Protein AF-A0A8S0FYF7-F1 (afdb_monomer_lite)

Organism: Escherichia coli (NCBI:txid562)

Foldseek 3Di:
DLQVVLLVLLVVCLVVVPQLLCLQVPDPPDDQDPVSVVNVVSLVVNLVVLLVVLVCVVVVNDDLVVCCVVCVVVLLVSCVSCVSNQVSVCVNVVHPCRSVSSVVSNVVCVVPDDDDPPPPPD

Sequence (122 aa):
MQYIESLHTLKQVHRSGKSFRSYVFPCDGCIITDEEMAERRKFQYILNFYERVAVSIREGIYDEKMIKRTSYTTVVETYDIAEPLIKAIRESINSDTTYQEFEWLVRRWKANPLRKNESEFK

Structure (mmCIF, N/CA/C/O backbone):
data_AF-A0A8S0FYF7-F1
#
_entry.id   AF-A0A8S0FYF7-F1
#
loop_
_atom_site.group_PDB
_atom_site.id
_atom_site.type_symbol
_atom_site.label_atom_id
_atom_site.label_alt_id
_atom_site.label_comp_id
_atom_site.label_asym_id
_atom_site.label_entity_id
_atom_site.label_seq_id
_atom_site.pdbx_PDB_ins_code
_atom_site.Cartn_x
_atom_site.Cartn_y
_atom_site.Cartn_z
_atom_site.occupancy
_atom_site.B_iso_or_equiv
_atom_site.auth_seq_id
_atom_site.auth_comp_id
_atom_site.auth_asym_id
_atom_site.auth_atom_id
_atom_site.pdbx_PDB_model_num
ATOM 1 N N . MET A 1 1 ? 7.385 17.029 1.580 1.00 69.12 1 MET A N 1
ATOM 2 C CA . MET A 1 1 ? 7.137 16.725 0.153 1.00 69.12 1 MET A CA 1
ATOM 3 C C . MET A 1 1 ? 7.182 15.225 -0.165 1.00 69.12 1 MET A C 1
ATOM 5 O O . MET A 1 1 ? 6.257 14.759 -0.814 1.00 69.12 1 MET A O 1
ATOM 9 N N . GLN A 1 2 ? 8.134 14.446 0.375 1.00 88.81 2 GLN A N 1
ATOM 10 C CA . GLN A 1 2 ? 8.330 13.018 0.034 1.00 88.81 2 GLN A CA 1
ATOM 11 C C . GLN A 1 2 ? 7.095 12.100 0.137 1.00 88.81 2 GLN A C 1
ATOM 13 O O . GLN A 1 2 ? 6.918 11.239 -0.720 1.00 88.81 2 GLN A O 1
ATOM 18 N N . TYR A 1 3 ? 6.225 12.266 1.143 1.00 93.50 3 TYR A N 1
ATOM 19 C CA . TYR A 1 3 ? 5.015 11.438 1.276 1.00 93.50 3 TYR A CA 1
ATOM 20 C C . TYR A 1 3 ? 4.036 11.630 0.110 1.00 93.50 3 TYR A C 1
ATOM 22 O O . TYR A 1 3 ? 3.641 10.658 -0.529 1.00 93.50 3 TYR A O 1
ATOM 30 N N . ILE A 1 4 ? 3.679 12.884 -0.190 1.00 94.69 4 ILE A N 1
ATOM 31 C CA . ILE A 1 4 ? 2.719 13.213 -1.253 1.00 94.69 4 ILE A CA 1
ATOM 32 C C . ILE A 1 4 ? 3.284 12.791 -2.609 1.00 94.69 4 ILE A C 1
ATOM 34 O O . ILE A 1 4 ? 2.576 12.177 -3.400 1.00 94.69 4 ILE A O 1
ATOM 38 N N . GLU A 1 5 ? 4.569 13.057 -2.851 1.00 96.50 5 GLU A N 1
ATOM 39 C CA . GLU A 1 5 ? 5.252 12.636 -4.076 1.00 96.50 5 GLU A CA 1
ATOM 40 C C . GLU A 1 5 ? 5.269 11.115 -4.233 1.00 96.50 5 GLU A C 1
ATOM 42 O O . GLU A 1 5 ? 4.996 10.612 -5.318 1.00 96.50 5 GLU A O 1
ATOM 47 N N . SER A 1 6 ? 5.544 10.370 -3.158 1.00 97.00 6 SER A N 1
ATOM 48 C CA . SER A 1 6 ? 5.584 8.906 -3.210 1.00 97.00 6 SER A CA 1
ATOM 49 C C . SER A 1 6 ? 4.209 8.306 -3.485 1.00 97.00 6 SER A C 1
ATOM 51 O O . SER A 1 6 ? 4.077 7.418 -4.327 1.00 97.00 6 SER A O 1
ATOM 53 N N . LEU A 1 7 ? 3.176 8.836 -2.826 1.00 96.38 7 LEU A N 1
ATOM 54 C CA . LEU A 1 7 ? 1.791 8.445 -3.067 1.00 96.38 7 LEU A CA 1
ATOM 55 C C . LEU A 1 7 ? 1.362 8.776 -4.504 1.00 96.38 7 LEU A C 1
ATOM 57 O O . LEU A 1 7 ? 0.726 7.957 -5.166 1.00 96.38 7 LEU A O 1
ATOM 61 N N . HIS A 1 8 ? 1.732 9.959 -5.001 1.00 97.00 8 HIS A N 1
ATOM 62 C CA . HIS A 1 8 ? 1.447 10.367 -6.372 1.00 97.00 8 HIS A CA 1
ATOM 63 C C . HIS A 1 8 ? 2.130 9.442 -7.383 1.00 97.00 8 HIS A C 1
ATOM 65 O O . HIS A 1 8 ? 1.466 8.952 -8.291 1.00 97.00 8 HIS A O 1
ATOM 71 N N . THR A 1 9 ? 3.420 9.145 -7.202 1.00 97.75 9 THR A N 1
ATOM 72 C CA . THR A 1 9 ? 4.163 8.234 -8.082 1.0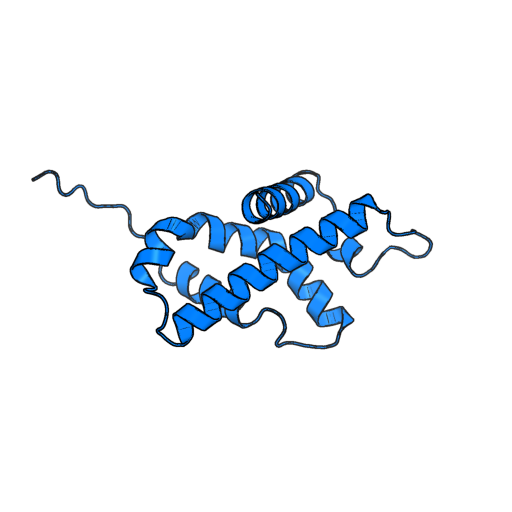0 97.75 9 THR A CA 1
ATOM 73 C C . THR A 1 9 ? 3.551 6.831 -8.090 1.00 97.75 9 THR A C 1
ATOM 75 O O . THR A 1 9 ? 3.351 6.277 -9.168 1.00 97.75 9 THR A O 1
ATOM 78 N N . LEU A 1 10 ? 3.157 6.280 -6.934 1.00 97.56 10 LEU A N 1
ATOM 79 C CA . LEU A 1 10 ? 2.460 4.988 -6.871 1.00 97.56 10 LEU A CA 1
ATOM 80 C C . LEU A 1 10 ? 1.173 4.992 -7.711 1.00 97.56 10 LEU A C 1
ATOM 82 O O . LEU A 1 10 ? 0.964 4.111 -8.545 1.00 97.56 10 LEU A O 1
ATOM 86 N N . LYS A 1 11 ? 0.325 6.012 -7.534 1.00 97.12 11 LYS A N 1
ATOM 87 C CA . LYS A 1 11 ? -0.930 6.141 -8.289 1.00 97.12 11 LYS A CA 1
ATOM 88 C C . LYS A 1 11 ? -0.689 6.381 -9.780 1.00 97.12 11 LYS A C 1
ATOM 90 O O . LYS A 1 11 ? -1.443 5.873 -10.603 1.00 97.12 11 LYS A O 1
ATOM 95 N N . GLN A 1 12 ? 0.337 7.149 -10.135 1.00 97.19 12 GLN A N 1
ATOM 96 C CA . GLN A 1 12 ? 0.698 7.434 -11.522 1.00 97.19 12 GLN A CA 1
ATOM 97 C C . GLN A 1 12 ? 1.145 6.165 -12.256 1.00 97.19 12 GLN A C 1
ATOM 99 O O . GLN A 1 12 ? 0.653 5.904 -13.350 1.00 97.19 12 GLN A O 1
ATOM 104 N N . VAL A 1 13 ? 2.007 5.352 -11.639 1.00 96.75 13 VAL A N 1
ATOM 105 C CA . VAL A 1 13 ? 2.460 4.075 -12.215 1.00 96.75 13 VAL A CA 1
ATOM 106 C C . VAL A 1 13 ? 1.314 3.074 -12.328 1.00 96.75 13 VAL A C 1
ATOM 108 O O . VAL A 1 13 ? 1.178 2.405 -13.346 1.00 96.75 13 VAL A O 1
ATOM 111 N N . HIS A 1 14 ? 0.420 3.023 -11.341 1.00 96.62 14 HIS A N 1
ATOM 112 C CA . HIS A 1 14 ? -0.786 2.205 -11.452 1.00 96.62 14 HIS A CA 1
ATOM 113 C C . HIS A 1 14 ? -1.666 2.619 -12.642 1.00 96.62 14 HIS A C 1
ATOM 115 O O . HIS A 1 14 ? -2.105 1.775 -13.421 1.00 96.62 14 HIS A O 1
ATOM 121 N N . ARG A 1 15 ? -1.888 3.927 -12.819 1.00 96.50 15 ARG A N 1
ATOM 122 C CA . ARG A 1 15 ? -2.700 4.475 -13.918 1.00 96.50 15 ARG A CA 1
ATOM 123 C C . ARG A 1 15 ? -2.070 4.289 -15.294 1.00 96.50 15 ARG A C 1
ATOM 125 O O . ARG A 1 15 ? -2.810 4.225 -16.269 1.00 96.50 15 ARG A O 1
ATOM 132 N N . SER A 1 16 ? -0.742 4.206 -15.391 1.00 95.94 16 SER A N 1
ATOM 133 C CA . SER A 1 16 ? -0.073 3.935 -16.669 1.00 95.94 16 SER A CA 1
ATOM 134 C C . SER A 1 16 ? -0.241 2.484 -17.133 1.00 95.94 16 SER A C 1
ATOM 136 O O . SER A 1 16 ? 0.115 2.166 -18.264 1.00 95.94 16 SER A O 1
ATOM 138 N N . GLY A 1 17 ? -0.777 1.599 -16.281 1.00 94.19 17 GLY A N 1
ATOM 139 C CA . GLY A 1 17 ? -0.925 0.172 -16.568 1.00 94.19 17 GLY A CA 1
ATOM 140 C C . GLY A 1 17 ? 0.387 -0.609 -16.466 1.00 94.19 17 GLY A C 1
ATOM 141 O O . GLY A 1 17 ? 0.416 -1.806 -16.753 1.00 94.19 17 GLY A O 1
ATOM 142 N N . LYS A 1 18 ? 1.480 0.042 -16.046 1.00 92.75 18 LYS A N 1
ATOM 143 C CA . LYS A 1 18 ? 2.768 -0.618 -15.855 1.00 92.75 18 LYS A CA 1
ATOM 144 C C . LYS A 1 18 ? 2.678 -1.611 -14.699 1.00 92.75 18 LYS A C 1
ATOM 146 O O . LYS A 1 18 ? 2.201 -1.297 -13.610 1.00 92.75 18 LYS A O 1
ATOM 151 N N . SER A 1 19 ? 3.155 -2.829 -14.937 1.00 92.62 19 SER A N 1
ATOM 152 C CA . SER A 1 19 ? 3.104 -3.894 -13.939 1.00 92.62 19 SER A CA 1
ATOM 153 C C . SER A 1 19 ? 4.031 -3.591 -12.766 1.00 92.62 19 SER A C 1
ATOM 155 O O . SER A 1 19 ? 5.242 -3.490 -12.935 1.00 92.62 19 SER A O 1
ATOM 157 N N . PHE A 1 20 ? 3.497 -3.553 -11.545 1.00 94.56 20 PHE A N 1
ATOM 158 C CA . PHE A 1 20 ? 4.337 -3.467 -10.348 1.00 94.56 20 PHE A CA 1
ATOM 159 C C . PHE A 1 20 ? 5.307 -4.645 -10.214 1.00 94.56 20 PHE A C 1
ATOM 161 O O . PHE A 1 20 ? 6.399 -4.489 -9.672 1.00 94.56 20 PHE A O 1
ATOM 168 N N . ARG A 1 21 ? 4.950 -5.816 -10.752 1.00 93.38 21 ARG A N 1
ATOM 169 C CA . ARG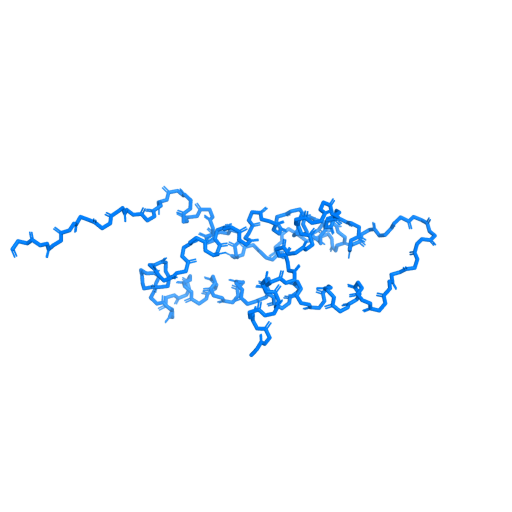 A 1 21 ? 5.811 -7.001 -10.717 1.00 93.38 21 ARG A CA 1
ATOM 170 C C . ARG A 1 21 ? 7.117 -6.789 -11.490 1.00 93.38 21 ARG A C 1
ATOM 172 O O . ARG A 1 21 ? 8.142 -7.311 -11.058 1.00 93.38 21 ARG A O 1
ATOM 179 N N . SER A 1 22 ? 7.123 -5.982 -12.558 1.00 92.06 22 SER A N 1
ATOM 180 C CA . SER A 1 22 ? 8.349 -5.695 -13.324 1.00 92.06 22 SER A CA 1
ATOM 181 C C . SER A 1 22 ? 9.364 -4.858 -12.534 1.00 92.06 22 SER A C 1
ATOM 183 O O . SER A 1 22 ? 10.549 -4.843 -12.857 1.00 92.06 22 SER A O 1
ATOM 185 N N . TYR A 1 23 ? 8.927 -4.198 -11.453 1.00 91.94 23 TYR A N 1
ATOM 186 C CA . TYR A 1 23 ? 9.814 -3.524 -10.503 1.00 91.94 23 TYR A CA 1
ATOM 187 C C . TYR A 1 23 ? 10.497 -4.481 -9.518 1.00 91.94 23 TYR A C 1
ATOM 189 O O . TYR A 1 23 ? 11.289 -4.040 -8.692 1.00 91.94 23 TYR A O 1
ATOM 197 N N . VAL A 1 24 ? 10.211 -5.777 -9.567 1.00 92.25 24 VAL A N 1
ATOM 198 C CA . VAL A 1 24 ? 10.884 -6.780 -8.731 1.00 92.25 24 VAL A CA 1
ATOM 199 C C . VAL A 1 24 ? 11.556 -7.820 -9.614 1.00 92.25 24 VAL A C 1
ATOM 201 O O . VAL A 1 24 ? 12.730 -8.119 -9.424 1.00 92.25 24 VAL A O 1
ATOM 204 N N . PHE A 1 25 ? 10.835 -8.280 -10.632 1.00 90.50 25 PHE A N 1
ATOM 205 C CA . PHE A 1 25 ? 11.291 -9.243 -11.623 1.00 90.50 25 PHE A CA 1
ATOM 206 C C . PHE A 1 25 ? 11.343 -8.550 -12.992 1.00 90.50 25 PHE A C 1
ATOM 208 O O . PHE A 1 25 ? 10.355 -8.592 -13.731 1.00 90.50 25 PHE A O 1
ATOM 215 N N . PRO A 1 26 ? 12.431 -7.825 -13.314 1.00 83.19 26 PRO A N 1
ATOM 216 C CA . PRO A 1 26 ? 12.587 -7.248 -14.645 1.00 83.19 26 PRO A CA 1
ATOM 217 C C . PRO A 1 26 ? 12.626 -8.374 -15.689 1.00 83.19 26 PRO A C 1
ATOM 219 O O . PRO A 1 26 ? 13.155 -9.449 -15.415 1.00 83.19 26 PRO A O 1
ATOM 222 N N . CYS A 1 27 ? 12.050 -8.141 -16.873 1.00 78.25 27 CYS A N 1
ATOM 223 C CA . CYS A 1 27 ? 12.131 -9.099 -17.976 1.00 78.25 27 CYS A CA 1
ATOM 224 C C . CYS A 1 27 ? 13.599 -9.368 -18.338 1.00 78.25 27 CYS A C 1
ATOM 226 O O . CYS A 1 27 ? 14.422 -8.451 -18.273 1.00 78.25 27 CYS A O 1
ATOM 228 N N . ASP A 1 28 ? 13.915 -10.598 -18.747 1.00 65.19 28 ASP A N 1
ATOM 229 C CA . ASP A 1 28 ? 15.277 -10.984 -19.118 1.00 65.19 28 ASP A CA 1
ATOM 230 C C . ASP A 1 28 ? 15.852 -10.026 -20.174 1.00 65.19 28 ASP A C 1
ATOM 232 O O . ASP A 1 28 ? 15.288 -9.840 -21.253 1.00 65.19 28 ASP A O 1
ATOM 236 N N . GLY A 1 29 ? 16.973 -9.382 -19.834 1.00 66.56 29 GLY A N 1
ATOM 237 C CA . GLY A 1 29 ? 17.656 -8.403 -20.685 1.00 66.56 29 GLY A CA 1
ATOM 238 C C . GLY A 1 29 ? 17.212 -6.942 -20.519 1.00 66.56 29 GLY A C 1
ATOM 239 O O . GLY A 1 29 ? 17.851 -6.060 -21.092 1.00 66.56 29 GLY A O 1
ATOM 240 N N . CYS A 1 30 ? 16.180 -6.643 -19.723 1.00 72.31 30 CYS A N 1
ATOM 241 C CA . CYS A 1 30 ? 15.796 -5.264 -19.413 1.00 72.31 30 CYS A CA 1
ATOM 242 C C . CYS A 1 30 ? 16.649 -4.687 -18.273 1.00 72.31 30 CYS A C 1
ATOM 244 O O . CYS A 1 30 ? 16.634 -5.180 -17.145 1.00 72.31 30 CYS A O 1
ATOM 246 N N . ILE A 1 31 ? 17.357 -3.595 -18.561 1.00 78.81 31 ILE A N 1
ATOM 247 C CA . ILE A 1 31 ? 18.065 -2.803 -17.553 1.00 78.81 31 ILE A CA 1
ATOM 248 C C . ILE A 1 31 ? 17.040 -1.918 -16.840 1.00 78.81 31 ILE A C 1
ATOM 250 O O . ILE A 1 31 ? 16.289 -1.196 -17.493 1.00 78.81 31 ILE A O 1
ATOM 254 N N . ILE A 1 32 ? 17.025 -1.970 -15.507 1.00 84.00 32 ILE A N 1
ATOM 255 C CA . ILE A 1 32 ? 16.211 -1.066 -14.688 1.00 84.00 32 ILE A CA 1
ATOM 256 C C . ILE A 1 32 ? 16.746 0.352 -14.882 1.00 84.00 32 ILE A C 1
ATOM 258 O O . ILE A 1 32 ? 17.930 0.594 -14.647 1.00 84.00 32 ILE A O 1
ATOM 262 N N . THR A 1 33 ? 15.892 1.282 -15.297 1.00 90.62 33 THR A N 1
ATOM 263 C CA . THR A 1 33 ? 16.314 2.671 -15.524 1.00 90.62 33 THR A CA 1
ATOM 264 C C . THR A 1 33 ? 16.496 3.431 -14.205 1.00 90.62 33 THR A C 1
ATOM 266 O O . THR A 1 33 ? 15.925 3.065 -13.174 1.00 90.62 33 THR A O 1
ATOM 269 N N . ASP A 1 34 ? 17.244 4.539 -14.225 1.00 92.50 34 ASP A N 1
ATOM 270 C CA . ASP A 1 34 ? 17.379 5.422 -13.053 1.00 92.50 34 ASP A CA 1
ATOM 271 C C . ASP A 1 34 ? 16.021 5.953 -12.565 1.00 92.50 34 ASP A C 1
ATOM 273 O O . ASP A 1 34 ? 15.787 6.090 -11.360 1.00 92.50 34 ASP A O 1
ATOM 277 N N . GLU A 1 35 ? 15.099 6.205 -13.497 1.00 92.25 35 GLU A N 1
ATOM 278 C CA . GLU A 1 35 ? 13.724 6.595 -13.191 1.00 92.25 35 GLU A CA 1
ATOM 279 C C . GLU A 1 35 ? 12.997 5.480 -12.435 1.00 92.25 35 GLU A C 1
ATOM 281 O O . GLU A 1 35 ? 12.450 5.720 -11.359 1.00 92.25 35 GLU A O 1
ATOM 286 N N . GLU A 1 36 ? 13.069 4.240 -12.921 1.00 92.75 36 GLU A N 1
ATOM 287 C CA . GLU A 1 36 ? 12.461 3.094 -12.247 1.00 92.75 36 GLU A CA 1
ATOM 288 C C . GLU A 1 36 ? 13.070 2.850 -10.868 1.00 92.75 36 GLU A C 1
ATOM 290 O O . GLU A 1 36 ? 12.354 2.521 -9.922 1.00 92.75 36 GLU A O 1
ATOM 295 N N . MET A 1 37 ? 14.381 3.038 -10.712 1.00 92.81 37 MET A N 1
ATOM 296 C CA . MET A 1 37 ? 15.031 2.978 -9.404 1.00 92.81 37 MET A CA 1
ATOM 297 C C . MET A 1 37 ? 14.501 4.063 -8.459 1.00 92.81 37 MET A C 1
ATOM 299 O O . MET A 1 37 ? 14.269 3.789 -7.276 1.00 92.81 37 MET A O 1
ATOM 303 N N . ALA A 1 38 ? 14.285 5.282 -8.954 1.00 95.31 38 ALA A N 1
ATOM 304 C CA . ALA A 1 38 ? 13.710 6.368 -8.168 1.00 95.31 38 ALA A CA 1
ATOM 305 C C . ALA A 1 38 ? 12.249 6.080 -7.774 1.00 95.31 38 ALA A C 1
ATOM 307 O O . ALA A 1 38 ? 11.864 6.309 -6.624 1.00 95.31 38 ALA A O 1
ATOM 308 N N . GLU A 1 39 ? 11.449 5.522 -8.684 1.00 96.12 39 GLU A N 1
ATOM 309 C CA . GLU A 1 39 ? 10.083 5.066 -8.411 1.00 96.12 39 GLU A CA 1
ATOM 310 C C . GLU A 1 39 ? 10.060 3.961 -7.346 1.00 96.12 39 GLU A C 1
ATOM 312 O O . GLU A 1 39 ? 9.308 4.067 -6.375 1.00 96.12 39 GLU A O 1
ATOM 317 N N . ARG A 1 40 ? 10.950 2.959 -7.436 1.00 95.19 40 ARG A N 1
ATOM 318 C CA . ARG A 1 40 ? 11.079 1.894 -6.418 1.00 95.19 40 ARG A CA 1
ATOM 319 C C . ARG A 1 40 ? 11.330 2.457 -5.026 1.00 95.19 40 ARG A C 1
ATOM 321 O O . ARG A 1 40 ? 10.691 2.022 -4.070 1.00 95.19 40 ARG A O 1
ATOM 328 N N . ARG A 1 41 ? 12.226 3.442 -4.897 1.00 96.25 41 ARG A N 1
ATOM 329 C CA . ARG A 1 41 ? 12.515 4.088 -3.603 1.00 96.25 41 ARG A CA 1
ATOM 330 C C . ARG A 1 41 ? 11.281 4.782 -3.030 1.00 96.25 41 ARG A C 1
ATOM 332 O O . ARG A 1 41 ? 11.037 4.706 -1.827 1.00 96.25 41 ARG A O 1
ATOM 339 N N . LYS A 1 42 ? 10.478 5.419 -3.883 1.00 97.75 42 LYS A N 1
ATOM 340 C CA . LYS A 1 42 ? 9.208 6.043 -3.488 1.00 97.75 42 LYS A CA 1
ATOM 341 C C . LYS A 1 42 ? 8.169 5.005 -3.062 1.00 97.75 42 LYS A C 1
ATOM 343 O O . LYS A 1 42 ? 7.507 5.194 -2.042 1.00 97.75 42 LYS A O 1
ATOM 348 N N . PHE A 1 43 ? 8.060 3.883 -3.775 1.00 97.62 43 PHE A N 1
ATOM 349 C CA . PHE A 1 43 ? 7.182 2.780 -3.369 1.00 97.62 43 PHE A CA 1
ATOM 350 C C . PHE A 1 43 ? 7.595 2.217 -2.010 1.00 97.62 43 PHE A C 1
ATOM 352 O O . PHE A 1 43 ? 6.770 2.096 -1.109 1.00 97.62 43 PHE A O 1
ATOM 359 N N . GLN A 1 44 ? 8.886 1.950 -1.823 1.00 97.00 44 GLN A N 1
ATOM 360 C CA . GLN A 1 44 ? 9.410 1.466 -0.553 1.00 97.00 44 GLN A CA 1
ATOM 361 C C . GLN A 1 44 ? 9.123 2.452 0.587 1.00 97.00 44 GLN A C 1
ATOM 363 O O . GLN A 1 44 ? 8.727 2.037 1.674 1.00 97.00 44 GLN A O 1
ATOM 368 N N . TYR A 1 45 ? 9.265 3.758 0.341 1.00 98.06 45 TYR A N 1
ATOM 369 C CA . TYR A 1 45 ? 8.950 4.783 1.332 1.00 98.06 45 TYR A CA 1
ATOM 370 C C . TYR A 1 45 ? 7.486 4.723 1.784 1.00 98.06 45 TYR A C 1
ATOM 372 O O . TYR A 1 45 ? 7.228 4.680 2.988 1.00 98.06 45 TYR A O 1
ATOM 380 N N . ILE A 1 46 ? 6.527 4.705 0.847 1.00 98.00 46 ILE A N 1
ATOM 381 C CA . ILE A 1 46 ? 5.100 4.721 1.204 1.00 98.00 46 ILE A CA 1
ATOM 382 C C . ILE A 1 46 ? 4.662 3.411 1.873 1.00 98.00 46 ILE A C 1
ATOM 384 O O . ILE A 1 46 ? 3.896 3.446 2.835 1.00 98.00 46 ILE A O 1
ATOM 388 N N . LEU A 1 47 ? 5.210 2.270 1.443 1.00 98.25 47 LEU A N 1
ATOM 389 C CA . LEU A 1 47 ? 4.953 0.976 2.077 1.00 98.25 47 LEU A CA 1
ATOM 390 C C . LEU A 1 47 ? 5.511 0.926 3.506 1.00 98.25 47 LEU A C 1
ATOM 392 O O . LEU A 1 47 ? 4.783 0.597 4.439 1.00 98.25 47 LEU A O 1
ATOM 396 N N . ASN A 1 48 ? 6.762 1.350 3.711 1.00 98.31 48 ASN A N 1
ATOM 397 C CA . ASN A 1 48 ? 7.371 1.428 5.044 1.00 98.31 48 ASN A CA 1
ATOM 398 C C . ASN A 1 48 ? 6.650 2.436 5.955 1.00 98.31 48 ASN A C 1
ATOM 400 O O . ASN A 1 48 ? 6.609 2.264 7.175 1.00 98.31 48 ASN A O 1
ATOM 404 N N . PHE A 1 49 ? 6.111 3.518 5.385 1.00 98.12 49 PHE A N 1
ATOM 405 C CA . PHE A 1 49 ? 5.315 4.489 6.127 1.00 98.12 49 PHE A CA 1
ATOM 406 C C . PHE A 1 49 ? 4.047 3.841 6.685 1.00 98.12 49 PHE A C 1
ATOM 408 O O . PHE A 1 49 ? 3.810 3.933 7.890 1.00 98.12 49 PHE A O 1
ATOM 415 N N . TYR A 1 50 ? 3.262 3.162 5.844 1.00 98.38 50 TYR A N 1
ATOM 416 C CA . TYR A 1 50 ? 2.026 2.532 6.302 1.00 98.38 50 TYR A CA 1
ATOM 417 C C . TYR A 1 50 ? 2.253 1.298 7.171 1.00 98.38 50 TYR A C 1
ATOM 419 O O . TYR A 1 50 ? 1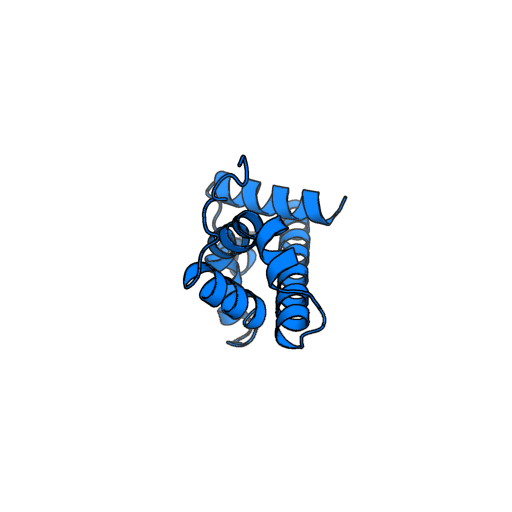.466 1.078 8.088 1.00 98.38 50 TYR A O 1
ATOM 427 N N . GLU A 1 51 ? 3.353 0.569 6.976 1.00 98.62 51 GLU A N 1
ATOM 428 C CA . GLU A 1 51 ? 3.770 -0.492 7.897 1.00 98.62 51 GLU A CA 1
ATOM 429 C C . GLU A 1 51 ? 3.969 0.058 9.312 1.00 98.62 51 GLU A C 1
ATOM 431 O O . GLU A 1 51 ? 3.394 -0.445 10.275 1.00 98.62 51 GLU A O 1
ATOM 436 N N . ARG A 1 52 ? 4.709 1.165 9.447 1.00 98.44 52 ARG A N 1
ATOM 437 C CA . ARG A 1 52 ? 4.918 1.813 10.747 1.00 98.44 52 ARG A CA 1
ATOM 438 C C . ARG A 1 52 ? 3.615 2.340 11.345 1.00 98.44 52 ARG A C 1
ATOM 440 O O . ARG A 1 52 ? 3.413 2.190 12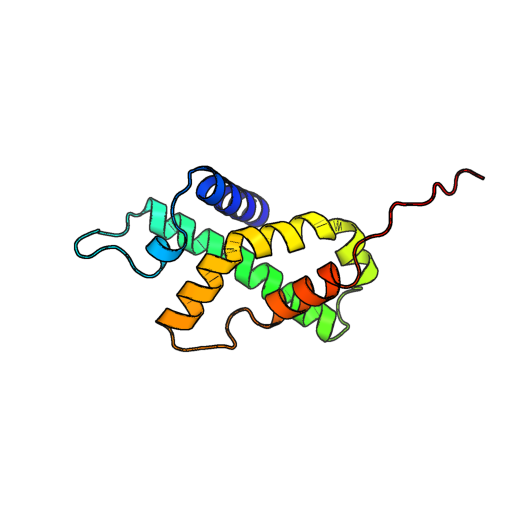.544 1.00 98.44 52 ARG A O 1
ATOM 447 N N . VAL A 1 53 ? 2.734 2.937 10.535 1.00 98.25 53 VAL A N 1
ATOM 448 C CA . VAL A 1 53 ? 1.407 3.385 11.000 1.00 98.25 53 VAL A CA 1
ATOM 449 C C . VAL A 1 53 ? 0.597 2.206 11.539 1.00 98.25 53 VAL A C 1
ATOM 451 O O . VAL A 1 53 ? 0.006 2.323 12.611 1.00 98.25 53 VAL A O 1
ATOM 454 N N . ALA A 1 54 ? 0.594 1.074 10.834 1.00 98.62 54 ALA A N 1
ATOM 455 C CA . ALA A 1 54 ? -0.106 -0.126 11.267 1.00 98.62 54 ALA A CA 1
ATOM 456 C C . ALA A 1 54 ? 0.440 -0.667 12.592 1.00 98.62 54 ALA A C 1
ATOM 458 O O . ALA A 1 54 ? -0.349 -0.903 13.506 1.00 98.62 54 ALA A O 1
ATOM 459 N N . VAL A 1 55 ? 1.766 -0.761 12.737 1.00 98.62 55 VAL A N 1
ATOM 460 C CA . VAL A 1 55 ? 2.415 -1.145 14.003 1.00 98.62 55 VAL A CA 1
ATOM 461 C C . VAL A 1 55 ? 2.039 -0.177 15.124 1.00 98.62 55 VAL A C 1
ATOM 463 O O . VAL A 1 55 ? 1.587 -0.607 16.177 1.00 98.62 55 VAL A O 1
ATOM 466 N N . SER A 1 56 ? 2.152 1.138 14.911 1.00 98.56 56 SER A N 1
ATOM 467 C CA . SER A 1 56 ? 1.822 2.133 15.944 1.00 98.56 56 SER A CA 1
ATOM 468 C C . SER A 1 56 ? 0.354 2.081 16.380 1.00 98.56 56 SER A C 1
ATOM 470 O O . SER A 1 56 ? 0.060 2.319 17.548 1.00 98.56 56 SER A O 1
ATOM 472 N N . ILE A 1 57 ? -0.569 1.755 15.473 1.00 98.50 57 ILE A N 1
ATOM 473 C CA . ILE A 1 57 ? -1.977 1.507 15.814 1.00 98.50 57 ILE A CA 1
ATOM 474 C C . ILE A 1 57 ? -2.119 0.210 16.617 1.00 98.50 57 ILE A C 1
ATOM 476 O O . ILE A 1 57 ? -2.816 0.187 17.629 1.00 98.50 57 ILE A O 1
ATOM 480 N N . ARG A 1 58 ? -1.465 -0.868 16.173 1.00 97.75 58 ARG A N 1
ATOM 481 C CA . ARG A 1 58 ? -1.551 -2.190 16.802 1.00 97.75 58 ARG A CA 1
ATOM 482 C C . ARG A 1 58 ? -1.010 -2.194 18.231 1.00 97.75 58 ARG A C 1
ATOM 484 O O . ARG A 1 58 ? -1.615 -2.818 19.094 1.00 97.75 58 ARG A O 1
ATOM 491 N N . GLU A 1 59 ? 0.047 -1.427 18.475 1.00 98.25 59 GLU A N 1
ATOM 492 C CA . GLU A 1 59 ? 0.654 -1.217 19.794 1.00 98.25 59 GLU A CA 1
ATOM 493 C C . GLU A 1 59 ? -0.071 -0.147 20.638 1.00 98.25 59 GLU A C 1
ATOM 495 O O . GLU A 1 59 ? 0.373 0.192 21.732 1.00 98.25 59 GLU A O 1
ATOM 500 N N . GLY A 1 60 ? -1.181 0.422 20.149 1.00 96.94 60 GLY A N 1
ATOM 501 C CA . GLY A 1 60 ? -1.986 1.400 20.893 1.00 96.94 60 GLY A CA 1
ATOM 502 C C . GLY A 1 60 ? -1.338 2.780 21.065 1.00 96.94 60 GLY A C 1
ATOM 503 O O . GLY A 1 60 ? -1.799 3.574 21.880 1.00 96.94 60 GLY A O 1
ATOM 504 N N . ILE A 1 61 ? -0.284 3.083 20.302 1.00 98.19 61 ILE A N 1
ATOM 505 C CA . ILE A 1 61 ? 0.421 4.374 20.333 1.00 98.19 61 ILE A CA 1
ATOM 506 C C . ILE A 1 61 ? -0.378 5.435 19.567 1.00 98.19 61 ILE A C 1
ATOM 508 O O . ILE A 1 61 ? -0.456 6.591 19.981 1.00 98.19 61 ILE A O 1
ATOM 512 N N . TYR A 1 62 ? -0.962 5.055 18.428 1.00 97.69 62 TYR A N 1
ATOM 513 C CA . TYR A 1 62 ? -1.813 5.930 17.624 1.00 97.69 62 TYR A CA 1
ATOM 514 C C . TYR A 1 62 ? -3.291 5.642 17.873 1.00 97.69 62 TYR A C 1
ATOM 516 O O . TYR A 1 62 ? -3.718 4.489 17.897 1.00 97.69 62 TYR A O 1
ATOM 524 N N . ASP A 1 63 ? -4.094 6.704 17.969 1.00 97.62 63 ASP A N 1
ATOM 525 C CA . ASP A 1 63 ? -5.551 6.591 18.005 1.00 97.62 63 ASP A CA 1
ATOM 526 C C . ASP A 1 63 ? -6.069 6.091 16.643 1.00 97.62 63 ASP A C 1
ATOM 528 O O . ASP A 1 63 ? -6.144 6.842 15.662 1.00 97.62 63 ASP A O 1
ATOM 532 N N . GLU A 1 64 ? -6.447 4.808 16.582 1.00 97.44 64 GLU A N 1
ATOM 533 C CA . GLU A 1 64 ? -6.968 4.178 15.364 1.00 97.44 64 GLU A CA 1
ATOM 534 C C . GLU A 1 64 ? -8.187 4.929 14.814 1.00 97.44 64 GLU A C 1
ATOM 536 O O . GLU A 1 64 ? -8.308 5.104 13.602 1.00 97.44 64 GLU A O 1
ATOM 541 N N . LYS A 1 65 ? -9.097 5.397 15.677 1.00 95.62 65 LYS A N 1
ATOM 542 C CA . LYS A 1 65 ? -10.338 6.061 15.258 1.00 95.62 65 LYS A CA 1
ATOM 543 C C . LYS A 1 65 ? -10.030 7.385 14.567 1.00 95.62 65 LYS A C 1
ATOM 545 O O . LYS A 1 65 ? -10.652 7.688 13.545 1.00 95.62 65 LYS A O 1
ATOM 550 N N . MET A 1 66 ? -9.080 8.155 15.092 1.00 96.19 66 MET A N 1
ATOM 551 C CA . MET A 1 66 ? -8.633 9.411 14.494 1.00 96.19 66 MET A CA 1
ATOM 552 C C . MET A 1 66 ? -7.948 9.166 13.144 1.00 96.19 66 MET A C 1
ATOM 554 O O . MET A 1 66 ? -8.358 9.739 12.129 1.00 96.19 66 MET A O 1
ATOM 558 N N . ILE A 1 67 ? -6.962 8.266 13.102 1.00 97.44 67 ILE A N 1
ATOM 559 C CA . ILE A 1 67 ? -6.199 7.980 11.878 1.00 97.44 67 ILE A CA 1
ATOM 560 C C . ILE A 1 67 ? -7.106 7.396 10.791 1.00 97.44 67 ILE A C 1
ATOM 562 O O . ILE A 1 67 ? -7.046 7.807 9.631 1.00 97.44 67 ILE A O 1
ATOM 566 N N . LYS A 1 68 ? -8.024 6.502 11.162 1.00 96.81 68 LYS A N 1
ATOM 567 C CA . LYS A 1 68 ? -9.013 5.948 10.239 1.00 96.81 68 LYS A CA 1
ATOM 568 C C . LYS A 1 68 ? -9.919 7.034 9.671 1.00 96.81 68 LYS A C 1
ATOM 570 O O . LYS A 1 68 ? -10.086 7.096 8.462 1.00 96.81 68 LYS A O 1
ATOM 575 N N . ARG A 1 69 ? -10.466 7.933 10.497 1.00 95.38 69 ARG A N 1
ATOM 576 C CA . ARG A 1 69 ? -11.331 9.032 10.020 1.00 95.38 69 ARG A CA 1
ATOM 577 C C . ARG A 1 69 ? -10.637 9.956 9.022 1.00 95.38 69 ARG A C 1
ATOM 579 O O . ARG A 1 69 ? -11.285 10.419 8.092 1.00 95.38 69 ARG A O 1
ATOM 586 N N . THR A 1 70 ? -9.348 10.218 9.210 1.00 95.38 70 THR A N 1
ATOM 587 C CA . THR A 1 70 ? -8.590 11.139 8.350 1.00 95.38 70 THR A CA 1
ATOM 588 C C . THR A 1 70 ? -8.033 10.474 7.095 1.00 95.38 70 THR A C 1
ATOM 590 O O . THR A 1 70 ? -7.881 11.141 6.075 1.00 95.38 70 THR A O 1
ATOM 593 N N . SER A 1 71 ? -7.731 9.173 7.149 1.00 96.19 71 SER A N 1
ATOM 594 C CA . SER A 1 71 ? -6.894 8.520 6.135 1.00 96.19 71 SER A CA 1
ATOM 595 C C . SER A 1 71 ? -7.482 7.240 5.536 1.00 96.19 71 SER A C 1
ATOM 597 O O . SER A 1 71 ? -6.810 6.628 4.709 1.00 96.19 71 SER A O 1
ATOM 599 N N . TYR A 1 72 ? -8.709 6.830 5.899 1.00 97.50 72 TYR A N 1
ATOM 600 C CA . TYR A 1 72 ? -9.320 5.559 5.467 1.00 97.50 72 TYR A CA 1
ATOM 601 C C . TYR A 1 72 ? -9.149 5.271 3.976 1.00 97.50 72 TYR A C 1
ATOM 603 O O . TYR A 1 72 ? -8.523 4.278 3.612 1.00 97.50 72 TYR A O 1
ATOM 611 N N . THR A 1 73 ? -9.682 6.151 3.125 1.00 96.88 73 THR A N 1
ATOM 612 C CA . THR A 1 73 ? -9.675 5.955 1.672 1.00 96.88 73 THR A CA 1
ATOM 613 C C . THR A 1 73 ? -8.250 5.851 1.155 1.00 96.88 73 THR A C 1
ATOM 615 O O . THR A 1 73 ? -7.935 4.915 0.433 1.00 96.88 73 THR A O 1
ATOM 618 N N . THR A 1 74 ? -7.369 6.758 1.580 1.00 97.81 74 THR A N 1
ATOM 619 C CA . THR A 1 74 ? -5.978 6.785 1.126 1.00 97.81 74 THR A CA 1
ATOM 620 C C . THR A 1 74 ? -5.226 5.517 1.517 1.00 97.81 74 THR A C 1
ATOM 622 O O . THR A 1 74 ? -4.546 4.945 0.673 1.00 97.81 74 THR A O 1
ATOM 625 N N . VAL A 1 75 ? -5.354 5.051 2.762 1.00 98.19 75 VAL A N 1
ATOM 626 C CA . VAL A 1 75 ? -4.671 3.842 3.256 1.00 98.19 75 VAL A CA 1
ATOM 627 C C . VAL A 1 75 ? -5.159 2.603 2.504 1.00 98.19 75 VAL A C 1
ATOM 629 O O . VAL A 1 75 ? -4.343 1.826 2.013 1.00 98.19 75 VAL A O 1
ATOM 632 N N . VAL A 1 76 ? -6.480 2.439 2.380 1.00 98.50 76 VAL A N 1
ATOM 633 C CA . VAL A 1 76 ? -7.091 1.271 1.727 1.00 98.50 76 VAL A CA 1
ATOM 634 C C . VAL A 1 76 ? -6.774 1.250 0.230 1.00 98.50 76 VAL A C 1
ATOM 636 O O . VAL A 1 76 ? -6.303 0.237 -0.275 1.00 98.50 76 VAL A O 1
ATOM 639 N N . GLU A 1 77 ? -6.956 2.372 -0.470 1.00 98.19 77 GLU A N 1
ATOM 640 C CA . GLU A 1 77 ? -6.655 2.487 -1.903 1.00 98.19 77 GLU A CA 1
ATOM 641 C C . GLU A 1 77 ? -5.160 2.275 -2.183 1.00 98.19 77 GLU A C 1
ATOM 643 O O . GLU A 1 77 ? -4.801 1.604 -3.146 1.00 98.19 77 GLU A O 1
ATOM 648 N N . THR A 1 78 ? -4.273 2.812 -1.335 1.00 98.38 78 THR A N 1
ATOM 649 C CA . THR A 1 78 ? -2.822 2.620 -1.495 1.00 98.38 78 THR A CA 1
ATOM 650 C C . THR A 1 78 ? -2.447 1.150 -1.393 1.00 98.38 78 THR A C 1
ATOM 652 O O . THR A 1 78 ? -1.659 0.670 -2.207 1.00 98.38 78 THR A O 1
ATOM 655 N N . TYR A 1 79 ? -3.016 0.429 -0.426 1.00 98.62 79 TYR A N 1
ATOM 656 C CA . TYR A 1 79 ? -2.779 -1.004 -0.306 1.00 98.62 79 TYR A CA 1
ATOM 657 C C . TYR A 1 79 ? -3.292 -1.762 -1.527 1.00 98.62 79 TYR A C 1
ATOM 659 O O . TYR A 1 79 ? -2.556 -2.564 -2.084 1.00 98.62 79 TYR A O 1
ATOM 667 N N . ASP A 1 80 ? -4.509 -1.469 -1.986 1.00 98.25 80 ASP A N 1
ATOM 668 C CA . ASP A 1 80 ? -5.110 -2.162 -3.131 1.00 98.25 80 ASP A CA 1
ATOM 669 C C . ASP A 1 80 ? -4.294 -1.973 -4.411 1.00 98.25 80 ASP A C 1
ATOM 671 O O . ASP A 1 80 ? -4.091 -2.915 -5.175 1.00 98.25 80 ASP A O 1
ATOM 675 N N . ILE A 1 81 ? -3.755 -0.770 -4.609 1.00 98.25 81 ILE A N 1
ATOM 676 C CA . ILE A 1 81 ? -2.843 -0.476 -5.713 1.00 98.25 81 ILE A CA 1
ATOM 677 C C . ILE A 1 81 ? -1.514 -1.229 -5.556 1.00 98.25 81 ILE A C 1
ATOM 679 O O . ILE A 1 81 ? -0.987 -1.763 -6.532 1.00 98.25 81 ILE A O 1
ATOM 683 N N . ALA A 1 82 ? -0.949 -1.248 -4.347 1.00 97.94 82 ALA A N 1
ATOM 684 C CA . ALA A 1 82 ? 0.378 -1.796 -4.091 1.00 97.94 82 ALA A CA 1
ATOM 685 C C . ALA A 1 82 ? 0.395 -3.306 -3.799 1.00 97.94 82 ALA A C 1
ATOM 687 O O . ALA A 1 82 ? 1.474 -3.892 -3.742 1.00 97.94 82 ALA A O 1
ATOM 688 N N . GLU A 1 83 ? -0.754 -3.961 -3.632 1.00 98.00 83 GLU A N 1
ATOM 689 C CA . GLU A 1 83 ? -0.841 -5.385 -3.298 1.00 98.00 83 GLU A CA 1
ATOM 690 C C . GLU A 1 83 ? -0.031 -6.275 -4.269 1.00 98.00 83 GLU A C 1
ATOM 692 O O . GLU A 1 83 ? 0.725 -7.128 -3.789 1.00 98.00 83 GLU A O 1
ATOM 697 N N . PRO A 1 84 ? -0.069 -6.074 -5.607 1.00 97.25 84 PRO A N 1
ATOM 698 C CA . PRO A 1 84 ? 0.763 -6.848 -6.528 1.00 97.25 84 PRO A CA 1
ATOM 699 C C . PRO A 1 84 ? 2.267 -6.630 -6.312 1.00 97.25 84 PRO A C 1
ATOM 701 O O . PRO A 1 84 ? 3.047 -7.569 -6.471 1.00 97.25 84 PRO A O 1
ATOM 704 N N . LEU A 1 85 ? 2.679 -5.413 -5.927 1.00 97.38 85 LEU A N 1
ATOM 705 C CA . LEU A 1 85 ? 4.071 -5.104 -5.590 1.00 97.38 85 LEU A CA 1
ATOM 706 C C . LEU A 1 85 ? 4.495 -5.838 -4.317 1.00 97.38 85 LEU A C 1
ATOM 708 O O . LEU A 1 85 ? 5.542 -6.477 -4.306 1.00 97.38 85 LEU A O 1
ATOM 712 N N . ILE A 1 86 ? 3.676 -5.772 -3.263 1.00 98.12 86 ILE A N 1
ATOM 713 C CA . ILE A 1 86 ? 3.943 -6.439 -1.982 1.00 98.12 86 ILE A CA 1
ATOM 714 C C . ILE A 1 86 ? 4.100 -7.944 -2.207 1.00 98.12 86 ILE A C 1
ATOM 716 O O . ILE A 1 86 ? 5.095 -8.520 -1.776 1.00 98.12 86 ILE A O 1
ATOM 720 N N . LYS A 1 87 ? 3.173 -8.573 -2.942 1.00 97.56 87 LYS A N 1
ATOM 721 C CA . LYS A 1 87 ? 3.246 -10.004 -3.279 1.00 97.56 87 LYS A CA 1
ATOM 722 C C . LYS A 1 87 ? 4.525 -10.349 -4.047 1.00 97.56 87 LYS A C 1
ATOM 724 O O . LYS A 1 87 ? 5.184 -11.325 -3.709 1.00 97.56 87 LYS A O 1
ATOM 729 N N . ALA A 1 88 ? 4.907 -9.530 -5.029 1.00 96.75 88 ALA A N 1
ATOM 730 C CA . ALA A 1 88 ? 6.139 -9.737 -5.786 1.00 96.75 88 ALA A CA 1
ATOM 731 C C . ALA A 1 88 ? 7.400 -9.603 -4.911 1.00 96.75 88 ALA A C 1
ATOM 733 O O . ALA A 1 88 ? 8.319 -10.404 -5.049 1.00 96.75 88 ALA A O 1
ATOM 734 N N . ILE A 1 89 ? 7.439 -8.629 -3.993 1.00 96.69 89 ILE A N 1
ATOM 735 C CA . ILE A 1 89 ? 8.542 -8.474 -3.033 1.00 96.69 89 ILE A CA 1
ATOM 736 C C . ILE A 1 89 ? 8.640 -9.708 -2.135 1.00 96.69 89 ILE A C 1
ATOM 738 O O . ILE A 1 89 ? 9.724 -10.254 -1.985 1.00 96.69 89 ILE A O 1
ATOM 742 N N . ARG A 1 90 ? 7.520 -10.169 -1.563 1.00 97.75 90 ARG A N 1
ATOM 743 C CA . ARG A 1 90 ? 7.486 -11.361 -0.698 1.00 97.75 90 ARG A CA 1
ATOM 744 C C . ARG A 1 90 ? 8.042 -12.597 -1.396 1.00 97.75 90 ARG A C 1
ATOM 746 O O . ARG A 1 90 ? 8.843 -13.318 -0.810 1.00 97.75 90 ARG A O 1
ATOM 753 N N . GLU A 1 91 ? 7.660 -12.798 -2.655 1.00 97.31 91 GLU A N 1
ATOM 754 C CA . GLU A 1 91 ? 8.168 -13.885 -3.492 1.00 97.31 91 GLU A CA 1
ATOM 755 C C . GLU A 1 91 ? 9.679 -13.767 -3.736 1.00 97.31 91 GLU A C 1
ATOM 757 O O . GLU A 1 91 ? 10.393 -14.757 -3.609 1.00 97.31 91 GLU A O 1
ATOM 762 N N . SER A 1 92 ? 10.190 -12.569 -4.041 1.00 94.88 92 SER A N 1
ATOM 763 C CA . SER A 1 92 ? 11.605 -12.397 -4.395 1.00 94.88 92 SER A CA 1
ATOM 764 C C . SER A 1 92 ? 12.564 -12.601 -3.226 1.00 94.88 92 SER A C 1
ATOM 766 O O . SER A 1 92 ? 13.697 -13.029 -3.439 1.00 94.88 92 SER A O 1
ATOM 768 N N . ILE A 1 93 ? 12.122 -12.320 -1.999 1.00 95.38 93 ILE A N 1
ATOM 769 C CA . ILE A 1 93 ? 12.928 -12.503 -0.782 1.00 95.38 93 ILE A CA 1
ATOM 770 C C . ILE A 1 93 ? 12.495 -13.713 0.055 1.00 95.38 93 ILE A C 1
ATOM 772 O O . ILE A 1 93 ? 13.026 -13.908 1.147 1.00 95.38 93 ILE A O 1
ATOM 776 N N . ASN A 1 94 ? 11.533 -14.506 -0.430 1.00 94.81 94 ASN A N 1
ATOM 777 C CA . ASN A 1 94 ? 10.953 -15.653 0.271 1.00 94.81 94 ASN A CA 1
ATOM 778 C C . ASN A 1 94 ? 10.499 -15.317 1.713 1.00 94.81 94 ASN A C 1
ATOM 780 O O . ASN A 1 94 ? 10.882 -15.983 2.676 1.00 94.81 94 ASN A O 1
ATOM 784 N N . SER A 1 95 ? 9.721 -14.240 1.869 1.00 93.31 95 SER A N 1
ATOM 785 C CA . SER A 1 95 ? 9.234 -13.743 3.166 1.00 93.31 95 SER A CA 1
ATOM 786 C C . SER A 1 95 ? 7.741 -13.454 3.125 1.00 93.31 95 SER A C 1
ATOM 788 O O . SER A 1 95 ? 7.310 -12.531 2.442 1.00 93.31 95 SER A O 1
ATOM 790 N N . ASP A 1 96 ? 6.959 -14.147 3.950 1.00 93.38 96 ASP A N 1
ATOM 791 C CA . ASP A 1 96 ? 5.524 -13.868 4.095 1.00 93.38 96 ASP A CA 1
ATOM 792 C C . ASP A 1 96 ? 5.226 -12.660 4.997 1.00 93.38 96 ASP A C 1
ATOM 794 O O . ASP A 1 96 ? 4.128 -12.104 4.966 1.00 93.38 96 ASP A O 1
ATOM 798 N N . THR A 1 97 ? 6.205 -12.225 5.794 1.00 96.25 97 THR A N 1
ATOM 799 C CA . THR A 1 97 ? 6.016 -11.219 6.850 1.00 96.25 97 THR A CA 1
ATOM 800 C C . THR A 1 97 ? 6.229 -9.785 6.375 1.00 96.25 97 THR A C 1
ATOM 802 O O . THR A 1 97 ? 5.855 -8.836 7.062 1.00 96.25 97 THR A O 1
ATOM 805 N N . THR A 1 98 ? 6.811 -9.590 5.192 1.00 97.19 98 THR A N 1
ATOM 806 C CA . THR A 1 98 ? 7.103 -8.250 4.672 1.00 97.19 98 THR A CA 1
ATOM 807 C C . THR A 1 98 ? 5.804 -7.497 4.375 1.00 97.19 98 THR A C 1
ATOM 809 O O . THR A 1 98 ? 4.972 -7.961 3.595 1.00 97.19 98 THR A O 1
ATOM 812 N N . TYR A 1 99 ? 5.613 -6.334 5.003 1.00 98.25 99 TYR A N 1
ATOM 813 C CA . TYR A 1 99 ? 4.384 -5.527 4.940 1.00 98.25 99 TYR A CA 1
ATOM 814 C C . TYR A 1 99 ? 3.117 -6.205 5.498 1.00 98.25 99 TYR A C 1
ATOM 816 O O . TYR A 1 99 ? 1.998 -5.895 5.077 1.00 98.25 99 TYR A O 1
ATOM 824 N N . GLN A 1 100 ? 3.270 -7.187 6.396 1.00 98.44 100 GLN A N 1
ATOM 825 C CA . GLN A 1 100 ? 2.132 -7.908 6.979 1.00 98.44 100 GLN A CA 1
ATOM 826 C C . GLN A 1 100 ? 1.267 -7.019 7.881 1.00 98.44 100 GLN A C 1
ATOM 828 O O . GLN A 1 100 ? 0.058 -7.234 7.974 1.00 98.44 100 GLN A O 1
ATOM 833 N N . GLU A 1 101 ? 1.858 -6.019 8.540 1.00 98.69 101 GLU A N 1
ATOM 834 C CA . GLU A 1 101 ? 1.125 -5.155 9.467 1.00 98.69 101 GLU A CA 1
ATOM 835 C C . GLU A 1 101 ? 0.237 -4.187 8.689 1.00 98.69 101 GLU A C 1
ATOM 837 O O . GLU A 1 101 ? -0.938 -4.008 9.018 1.00 98.69 101 GLU A O 1
ATOM 842 N N . PHE A 1 102 ? 0.751 -3.635 7.587 1.00 98.69 102 PHE A N 1
ATOM 843 C CA . PHE A 1 102 ? -0.046 -2.834 6.669 1.00 98.69 102 PHE A CA 1
ATOM 844 C C . PHE A 1 102 ? -1.228 -3.639 6.099 1.00 98.69 102 PHE A C 1
ATOM 846 O O . PHE A 1 102 ? -2.369 -3.170 6.122 1.00 98.69 102 PHE A O 1
ATOM 853 N N . GLU A 1 103 ? -0.986 -4.880 5.667 1.00 98.75 103 GLU A N 1
ATOM 854 C CA . GLU A 1 103 ? -2.045 -5.794 5.220 1.00 98.75 103 GLU A CA 1
ATOM 855 C C . GLU A 1 103 ? -3.089 -6.064 6.315 1.00 98.75 103 GLU A C 1
ATOM 857 O O . GLU A 1 103 ? -4.296 -5.992 6.061 1.00 98.75 103 GLU A O 1
ATOM 862 N N . TRP A 1 104 ? -2.646 -6.336 7.545 1.00 98.62 104 TRP A N 1
ATOM 863 C CA . TRP A 1 104 ? -3.524 -6.539 8.697 1.00 98.62 104 TRP A CA 1
ATOM 864 C C . TRP A 1 104 ? -4.435 -5.329 8.945 1.00 98.62 104 TRP A C 1
ATOM 866 O O . TRP A 1 104 ? -5.653 -5.493 9.107 1.00 98.62 104 TRP A O 1
ATOM 876 N N . LEU A 1 105 ? -3.872 -4.117 8.924 1.00 98.62 105 LEU A N 1
ATOM 877 C CA . LEU A 1 105 ? -4.620 -2.880 9.146 1.00 98.62 105 LEU A CA 1
ATOM 878 C C . LEU A 1 105 ? -5.713 -2.706 8.087 1.00 98.62 105 LEU A C 1
ATOM 880 O O . LEU A 1 105 ? -6.878 -2.464 8.415 1.00 98.62 105 LEU A O 1
ATOM 884 N N . VAL A 1 106 ? -5.355 -2.875 6.813 1.00 98.56 106 VAL A N 1
ATOM 885 C CA . VAL A 1 106 ? -6.281 -2.692 5.688 1.00 98.56 106 VAL A CA 1
ATOM 886 C C . VAL A 1 106 ? -7.404 -3.721 5.734 1.00 98.56 106 VAL A C 1
ATOM 888 O O . VAL A 1 106 ? -8.567 -3.349 5.574 1.00 98.56 106 VAL A O 1
ATOM 891 N N . ARG A 1 107 ? -7.103 -4.993 6.027 1.00 98.50 107 ARG A N 1
ATOM 892 C CA . ARG A 1 107 ? -8.127 -6.041 6.191 1.00 98.50 107 ARG A CA 1
ATOM 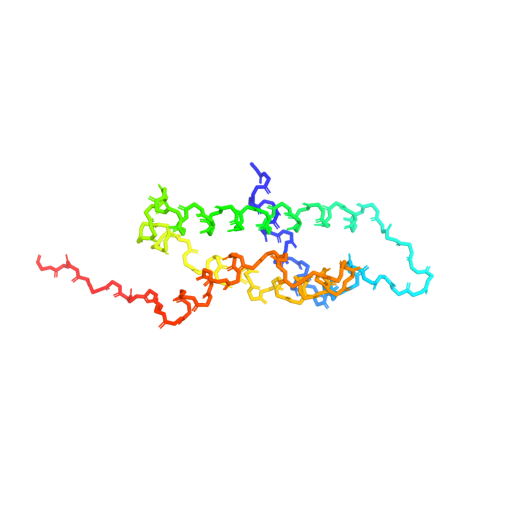893 C C . ARG A 1 107 ? -9.131 -5.680 7.290 1.00 98.50 107 ARG A C 1
ATOM 895 O O . ARG A 1 107 ? -10.338 -5.759 7.059 1.00 98.50 107 ARG A O 1
ATOM 902 N N . ARG A 1 108 ? -8.664 -5.205 8.452 1.00 97.88 108 ARG A N 1
ATOM 903 C CA . ARG A 1 108 ? -9.542 -4.722 9.540 1.00 97.88 108 ARG A CA 1
ATOM 904 C C . ARG A 1 108 ? -10.400 -3.534 9.116 1.00 97.88 108 ARG A C 1
ATOM 906 O O . ARG A 1 108 ? -11.579 -3.454 9.459 1.00 97.88 108 ARG A O 1
ATOM 913 N N . TRP A 1 109 ? -9.818 -2.592 8.384 1.00 98.12 109 TRP A N 1
ATOM 914 C CA . TRP A 1 109 ? -10.526 -1.402 7.923 1.00 98.12 109 TRP A CA 1
ATOM 915 C C . TRP A 1 109 ? -11.557 -1.716 6.839 1.00 98.12 109 TRP A C 1
ATOM 917 O O . TRP A 1 109 ? -12.644 -1.141 6.864 1.00 98.12 109 TRP A O 1
ATOM 927 N N . LYS A 1 110 ? -11.279 -2.663 5.942 1.00 97.75 110 LYS A N 1
ATOM 928 C CA . LYS A 1 110 ? -12.258 -3.176 4.974 1.00 97.75 110 LYS A CA 1
ATOM 929 C C . LYS A 1 110 ? -13.405 -3.927 5.653 1.00 97.75 110 LYS A C 1
ATOM 931 O O . LYS A 1 110 ? -14.551 -3.747 5.259 1.00 97.75 110 LYS A O 1
ATOM 936 N N . ALA A 1 111 ? -13.119 -4.704 6.701 1.00 97.69 111 ALA A N 1
ATOM 937 C CA . ALA A 1 111 ? -14.140 -5.429 7.464 1.00 97.69 111 ALA A CA 1
ATOM 938 C C . ALA A 1 111 ? -15.075 -4.506 8.271 1.00 97.69 111 ALA A C 1
ATOM 940 O O . ALA A 1 111 ? -16.216 -4.864 8.550 1.00 97.69 111 ALA A O 1
ATOM 941 N N . ASN A 1 112 ? -14.607 -3.314 8.645 1.00 95.81 112 ASN A N 1
ATOM 942 C CA . ASN A 1 112 ? -15.400 -2.310 9.351 1.00 95.81 112 ASN A CA 1
ATOM 943 C C . ASN A 1 112 ? -15.196 -0.932 8.696 1.00 95.81 112 ASN A C 1
ATOM 945 O O . ASN A 1 112 ? -14.384 -0.149 9.196 1.00 95.81 112 ASN A O 1
ATOM 949 N N . PRO A 1 113 ? -15.852 -0.633 7.564 1.00 94.75 113 PRO A N 1
ATOM 950 C CA . PRO A 1 113 ? -15.628 0.607 6.825 1.00 94.75 113 PRO A CA 1
ATOM 951 C C . PRO A 1 113 ? -16.046 1.854 7.614 1.00 94.75 113 PRO A C 1
ATOM 953 O O . PRO A 1 113 ? -16.796 1.779 8.591 1.00 94.75 113 PRO A O 1
ATOM 956 N N . LEU A 1 114 ? -15.562 3.029 7.192 1.00 91.12 114 LEU A N 1
ATOM 957 C CA . LEU A 1 114 ? -16.078 4.28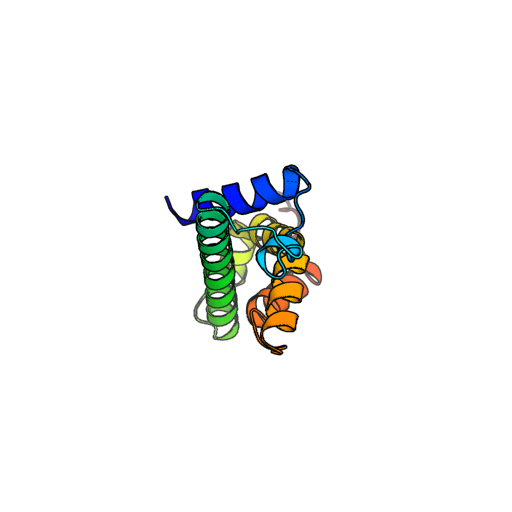8 7.730 1.00 91.12 114 LEU A CA 1
ATOM 958 C C . LEU A 1 114 ? -17.576 4.402 7.437 1.00 91.12 114 LEU A C 1
ATOM 960 O O . LEU A 1 114 ? -18.021 4.238 6.302 1.00 91.12 114 LEU A O 1
ATOM 964 N N . ARG A 1 115 ? -18.350 4.721 8.474 1.00 86.75 115 ARG A N 1
ATOM 965 C CA . ARG A 1 115 ? -19.763 5.061 8.322 1.00 86.75 115 ARG A CA 1
ATOM 966 C C . ARG A 1 115 ? -19.876 6.486 7.797 1.00 86.75 115 ARG A C 1
ATOM 968 O O . ARG A 1 115 ? -19.065 7.344 8.148 1.00 86.75 115 ARG A O 1
ATOM 975 N N . LYS A 1 116 ? -20.895 6.737 6.977 1.00 83.44 116 LYS A N 1
ATOM 976 C CA . LYS A 1 116 ? -21.279 8.097 6.596 1.00 83.44 116 LYS A CA 1
ATOM 977 C C . LYS A 1 116 ? -21.554 8.885 7.879 1.00 83.44 116 LYS A C 1
ATOM 979 O O . LYS A 1 116 ? -22.199 8.352 8.779 1.00 83.44 116 LYS A O 1
ATOM 984 N N . ASN A 1 117 ? -21.056 10.118 7.970 1.00 78.81 117 ASN A N 1
ATOM 985 C CA . ASN A 1 117 ? -21.436 10.995 9.071 1.00 78.81 117 ASN A CA 1
ATOM 986 C C . ASN A 1 117 ? -22.956 11.172 9.003 1.00 78.81 117 ASN A C 1
ATOM 988 O O . ASN A 1 117 ? -23.471 11.725 8.028 1.00 78.81 117 ASN A O 1
ATOM 992 N N . GLU A 1 118 ? -23.670 10.665 10.003 1.00 62.53 118 GLU A N 1
ATOM 993 C CA . GLU A 1 118 ? -25.019 11.136 10.271 1.00 62.53 118 GLU A CA 1
ATOM 994 C C . GLU A 1 118 ? -24.848 12.593 10.684 1.00 62.53 118 GLU A C 1
ATOM 996 O O . GLU A 1 118 ? -24.091 12.908 11.599 1.00 62.53 118 GLU A O 1
ATOM 1001 N N . SER A 1 119 ? -25.424 13.498 9.907 1.00 57.25 119 SER A N 1
ATOM 1002 C CA . SER A 1 119 ? -25.387 14.926 10.176 1.00 57.25 119 SER A CA 1
ATOM 1003 C C . SER A 1 119 ? -25.919 15.190 11.585 1.00 57.25 119 SER A C 1
ATOM 1005 O O . SER A 1 119 ? -27.127 15.156 11.797 1.00 57.25 119 SER A O 1
ATOM 1007 N N . GLU A 1 120 ? -25.029 15.507 12.527 1.00 55.31 120 GLU A N 1
ATOM 1008 C CA . GLU A 1 120 ? -25.351 16.187 13.790 1.00 55.31 120 GLU A CA 1
ATOM 1009 C C . GLU A 1 120 ? -25.697 17.661 13.509 1.00 55.31 120 GLU A C 1
ATOM 1011 O O . GLU A 1 120 ? -25.140 18.585 14.089 1.00 55.31 120 GLU A O 1
ATOM 1016 N N . PHE A 1 121 ? -26.619 17.883 12.573 1.00 53.84 121 PHE A N 1
ATOM 1017 C CA . PHE A 1 121 ? -27.404 19.105 12.509 1.00 53.84 121 PHE A CA 1
ATOM 1018 C C . PHE A 1 121 ? -28.751 18.771 13.154 1.00 53.84 121 PHE A C 1
ATOM 1020 O O . PHE A 1 121 ? -29.723 18.448 12.470 1.00 53.84 121 PHE A O 1
ATOM 1027 N N . LYS A 1 122 ? -28.756 18.751 14.487 1.00 44.53 122 LYS A N 1
ATOM 1028 C CA . LYS A 1 122 ? -29.953 18.940 15.308 1.00 44.53 122 LYS A CA 1
ATOM 1029 C C . LYS A 1 122 ? -29.823 20.274 16.017 1.00 44.53 122 LYS A C 1
ATOM 1031 O O . LYS A 1 122 ? -28.696 20.563 16.473 1.00 44.53 122 LYS A O 1
#

InterPro domains:
  IPR031876 Protein of unknown function DUF4760 [PF15956] (22-109)

Secondary structure (DSSP, 8-state):
-HHHHHHHHHHHHHHTT--GGGGTSPPTTPPPPHHHHHHHHHHHHHHHHHHHHHHHHHTTSS-HHHHHHHHHHHHHHHHHHHHHHHHHHHHHHT-S-TTHHHHHHHHHHHHSPPPP------

pLDDT: mean 93.0, std 10.21, range [44.53, 98.75]

Radius of gyration: 16.26 Å; chains: 1; bounding box: 48×35×42 Å